Protein AF-A0A9P7N7C6-F1 (afdb_monomer_lite)

Foldseek 3Di:
DWDKDWDDPPVVRDIDIDTDDDDDDPVVCPPVCVVVDDPVVVVVVVVVVVVVVVVVVVPDDDDPPPDDDDPPPDDVPPPPDD

Radius of gyration: 19.68 Å; chains: 1; bounding box: 35×45×47 Å

InterPro domains:
  IPR038187 NAC A/B domain superfamily [G3DSA:2.20.70.30] (3-37)
  IPR039370 Transcription factor BTF3 [PTHR10351] (6-82)

pLDDT: mean 74.09, std 18.49, range [38.66, 97.19]

Organism: NCBI:txid123648

Sequence (82 aa):
MFRFTVHAAVPSNTFAIYGNGEDKELTELVPGILNQLGPDSLASLRKLAESYQNLQKGEKGDDDDEIPDLVEGENFEESKVE

Secondary structure (DSSP, 8-state):
----EEEEEGGGTEEEEES------GGGGTTGGGGTS-HHHHHHHHHHHHHHHHHHHTTS---TT------TT--TT-----

Structure (mmCIF, N/CA/C/O backbone):
data_AF-A0A9P7N7C6-F1
#
_entry.id   AF-A0A9P7N7C6-F1
#
loop_
_atom_site.group_PDB
_atom_site.id
_atom_site.type_symbol
_atom_site.label_atom_id
_atom_site.label_alt_id
_atom_site.label_comp_id
_atom_site.label_asym_id
_atom_site.label_entity_id
_atom_site.label_seq_id
_atom_site.pdbx_PDB_ins_code
_atom_site.Cartn_x
_atom_site.Cartn_y
_atom_site.Cartn_z
_atom_site.occupancy
_atom_site.B_iso_or_equiv
_atom_site.auth_seq_id
_atom_site.auth_comp_id
_atom_site.auth_asym_id
_atom_site.auth_atom_id
_atom_site.pdbx_PDB_model_num
ATOM 1 N N . MET A 1 1 ? 3.453 -23.689 1.727 1.00 53.66 1 MET A N 1
ATOM 2 C CA . MET A 1 1 ? 4.339 -22.606 1.246 1.00 53.66 1 MET A CA 1
ATOM 3 C C . MET A 1 1 ? 3.734 -22.042 -0.030 1.00 53.66 1 MET A C 1
ATOM 5 O O . MET A 1 1 ? 3.935 -22.620 -1.090 1.00 53.66 1 MET A O 1
ATOM 9 N N . PHE A 1 2 ? 2.935 -20.980 0.067 1.00 65.94 2 PHE A N 1
ATOM 10 C CA . PHE A 1 2 ? 2.397 -20.310 -1.117 1.00 65.94 2 PHE A CA 1
ATOM 11 C C . PHE A 1 2 ? 3.515 -19.459 -1.725 1.00 65.94 2 PHE A C 1
ATOM 13 O O . PHE A 1 2 ? 4.065 -18.593 -1.050 1.00 65.94 2 PHE A O 1
ATOM 20 N N . ARG A 1 3 ? 3.925 -19.758 -2.961 1.00 81.19 3 ARG A N 1
ATOM 21 C CA . ARG A 1 3 ? 4.891 -18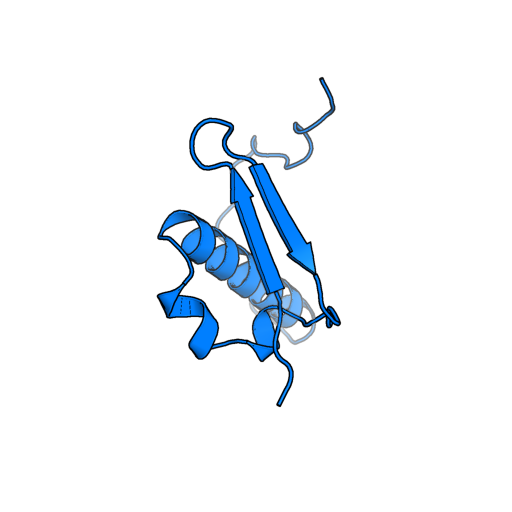.938 -3.701 1.00 81.19 3 ARG A CA 1
ATOM 22 C C . ARG A 1 3 ? 4.150 -18.264 -4.843 1.00 81.19 3 ARG A C 1
ATOM 24 O O . ARG A 1 3 ? 3.575 -18.950 -5.681 1.00 81.19 3 ARG A O 1
ATOM 31 N N . PHE A 1 4 ? 4.160 -16.941 -4.842 1.00 90.06 4 PHE A N 1
ATOM 32 C CA . PHE A 1 4 ? 3.654 -16.123 -5.936 1.00 90.06 4 PHE A CA 1
ATOM 33 C C . PHE A 1 4 ? 4.775 -15.844 -6.942 1.00 90.06 4 PHE A C 1
ATOM 35 O O . PHE A 1 4 ? 5.961 -15.854 -6.600 1.00 90.06 4 PHE A O 1
ATOM 42 N N . THR A 1 5 ? 4.396 -15.615 -8.194 1.00 93.44 5 THR A N 1
ATOM 43 C CA . THR A 1 5 ? 5.307 -15.213 -9.270 1.00 93.44 5 THR A CA 1
ATOM 44 C C . THR A 1 5 ? 4.980 -13.787 -9.678 1.00 93.44 5 THR A C 1
ATOM 46 O O . THR A 1 5 ? 3.819 -13.461 -9.916 1.00 93.44 5 THR A O 1
ATOM 49 N N . VAL A 1 6 ? 6.004 -12.938 -9.754 1.00 94.44 6 VAL A N 1
ATOM 50 C CA . VAL A 1 6 ? 5.863 -11.528 -10.126 1.00 94.44 6 VAL A CA 1
ATOM 51 C C . VAL A 1 6 ? 6.658 -11.281 -11.398 1.00 94.44 6 VAL A C 1
ATOM 53 O O . VAL A 1 6 ? 7.865 -11.513 -11.433 1.00 94.44 6 VAL A O 1
ATOM 56 N N . HIS A 1 7 ? 5.984 -10.787 -12.430 1.00 96.19 7 HIS A N 1
ATOM 57 C CA . HIS A 1 7 ? 6.613 -10.216 -13.614 1.00 96.19 7 HIS A CA 1
ATOM 58 C C . HIS A 1 7 ? 6.472 -8.697 -13.557 1.00 96.19 7 HIS A C 1
ATOM 60 O O . HIS A 1 7 ? 5.389 -8.183 -13.287 1.00 96.19 7 HIS A O 1
ATOM 66 N N . ALA A 1 8 ? 7.561 -7.975 -13.809 1.00 96.12 8 ALA A N 1
ATOM 67 C CA . ALA A 1 8 ? 7.589 -6.522 -13.720 1.00 96.12 8 ALA A CA 1
ATOM 68 C C . ALA A 1 8 ? 8.146 -5.913 -15.007 1.00 96.12 8 ALA A C 1
ATOM 70 O O . ALA A 1 8 ? 9.253 -6.239 -15.432 1.00 96.12 8 ALA A O 1
ATOM 71 N N . ALA A 1 9 ? 7.396 -4.982 -15.586 1.00 96.31 9 ALA A N 1
ATOM 72 C CA . ALA A 1 9 ? 7.869 -4.043 -16.589 1.00 96.31 9 ALA A CA 1
ATOM 73 C C . ALA A 1 9 ? 8.012 -2.673 -15.915 1.00 96.31 9 ALA A C 1
ATOM 75 O O . ALA A 1 9 ? 7.138 -1.813 -16.023 1.00 96.31 9 ALA A O 1
ATOM 76 N N . VAL A 1 10 ? 9.120 -2.490 -15.186 1.00 95.12 10 VAL A N 1
ATOM 77 C CA . VAL A 1 10 ? 9.400 -1.277 -14.392 1.00 95.12 10 VAL A CA 1
ATOM 78 C C . VAL A 1 10 ? 9.362 0.010 -15.231 1.00 95.12 10 VAL A C 1
ATOM 80 O O . VAL A 1 10 ? 8.719 0.955 -14.789 1.00 95.12 10 VAL A O 1
ATOM 83 N N . PRO A 1 11 ? 9.930 0.071 -16.458 1.00 97.12 11 PRO A N 1
ATOM 84 C CA . PRO A 1 11 ? 9.840 1.278 -17.290 1.00 97.12 11 PRO A CA 1
ATOM 85 C C . PRO A 1 11 ? 8.406 1.652 -17.689 1.00 97.12 11 PRO A C 1
ATOM 87 O O . PRO A 1 11 ? 8.142 2.795 -18.045 1.00 97.12 11 PRO A O 1
ATOM 90 N N . SER A 1 12 ? 7.488 0.685 -17.646 1.00 97.19 12 SER A N 1
ATOM 91 C CA . SER A 1 12 ? 6.074 0.843 -17.992 1.00 97.19 12 SER A CA 1
ATOM 92 C C . SER A 1 12 ? 5.162 0.834 -16.761 1.00 97.19 12 SER A C 1
ATOM 94 O O . SER A 1 12 ? 3.948 0.736 -16.921 1.00 97.19 12 SER A O 1
ATOM 96 N N . ASN A 1 13 ? 5.720 0.878 -15.543 1.00 95.94 13 ASN A N 1
ATOM 97 C CA . ASN A 1 13 ? 4.986 0.820 -14.271 1.00 95.94 13 ASN A CA 1
ATOM 98 C C . ASN A 1 13 ? 3.945 -0.314 -14.192 1.00 95.94 13 ASN A C 1
ATOM 100 O O . ASN A 1 13 ? 2.909 -0.173 -13.550 1.00 95.94 13 ASN A O 1
ATOM 104 N N . THR A 1 14 ? 4.199 -1.440 -14.862 1.00 96.06 14 THR A N 1
ATOM 105 C CA . THR A 1 14 ? 3.240 -2.547 -14.965 1.00 96.06 14 THR A CA 1
ATOM 106 C C . THR A 1 14 ? 3.780 -3.775 -14.246 1.00 96.06 14 THR A C 1
ATOM 108 O O . THR A 1 14 ? 4.885 -4.238 -14.539 1.00 96.06 14 THR A O 1
ATOM 111 N N . PHE A 1 15 ? 2.984 -4.329 -13.333 1.00 95.88 15 PHE A N 1
ATOM 112 C CA . PHE A 1 15 ? 3.315 -5.529 -12.568 1.00 95.88 15 PHE A CA 1
ATOM 113 C C . PHE A 1 15 ? 2.215 -6.572 -12.763 1.00 95.88 15 PHE A C 1
ATOM 115 O O . PHE A 1 15 ? 1.043 -6.294 -12.533 1.00 95.88 15 PHE A O 1
ATOM 122 N N . ALA A 1 16 ? 2.594 -7.775 -13.186 1.00 95.69 16 ALA A N 1
ATOM 123 C CA . ALA A 1 16 ? 1.698 -8.918 -13.290 1.00 95.69 16 ALA A CA 1
ATOM 124 C C . ALA A 1 16 ? 2.036 -9.915 -12.178 1.00 95.69 16 ALA A C 1
ATOM 126 O O . ALA A 1 16 ? 3.152 -10.441 -12.120 1.00 95.69 16 ALA A O 1
ATOM 127 N N . ILE A 1 17 ? 1.073 -10.154 -11.291 1.00 94.38 17 ILE A N 1
ATOM 128 C CA . ILE A 1 17 ? 1.225 -10.998 -10.105 1.00 94.38 17 ILE A CA 1
ATOM 129 C C . ILE A 1 17 ? 0.347 -12.235 -10.291 1.00 94.38 17 ILE A C 1
ATOM 131 O O . ILE A 1 17 ? -0.850 -12.117 -10.536 1.00 94.38 17 ILE A O 1
ATOM 135 N N . TYR A 1 18 ? 0.947 -13.417 -10.173 1.00 94.50 18 TYR A N 1
ATOM 136 C CA . TYR A 1 18 ? 0.273 -14.704 -10.329 1.00 94.50 18 TYR A CA 1
ATOM 137 C C . TYR A 1 18 ? 0.385 -15.514 -9.038 1.00 94.50 18 TYR A C 1
ATOM 139 O O . TYR A 1 18 ? 1.471 -15.643 -8.463 1.00 94.50 18 TYR A O 1
ATOM 147 N N . GLY A 1 19 ? -0.728 -16.097 -8.600 1.00 92.62 19 GLY A N 1
ATOM 148 C CA . GLY A 1 19 ? -0.785 -16.935 -7.408 1.00 92.62 19 GLY A CA 1
ATOM 149 C C . GLY A 1 19 ? -2.208 -17.095 -6.885 1.00 92.62 19 GLY A C 1
ATOM 150 O O . GLY A 1 19 ? -3.154 -16.579 -7.473 1.00 92.62 19 GLY A O 1
ATOM 151 N N . ASN A 1 20 ? -2.342 -17.809 -5.768 1.00 90.06 20 ASN A N 1
ATOM 152 C CA . ASN A 1 20 ? -3.599 -17.857 -5.026 1.00 90.06 20 ASN A CA 1
ATOM 153 C C . ASN A 1 20 ? -3.702 -16.598 -4.160 1.00 90.06 20 ASN A C 1
ATOM 155 O O . ASN A 1 20 ? -2.853 -16.395 -3.289 1.00 90.06 20 ASN A O 1
ATOM 159 N N . GLY A 1 21 ? -4.705 -15.765 -4.435 1.00 88.19 21 GLY A N 1
ATOM 160 C CA . GLY A 1 21 ? -5.102 -14.665 -3.561 1.00 88.19 21 GLY A CA 1
ATOM 161 C C . GLY A 1 21 ? -5.967 -15.177 -2.413 1.00 88.19 21 GLY A C 1
ATOM 162 O O . GLY A 1 21 ? -6.665 -16.180 -2.558 1.00 88.19 21 GLY A O 1
ATOM 163 N N . GLU A 1 22 ? -5.897 -14.498 -1.277 1.00 89.69 22 GLU A N 1
ATOM 164 C CA . GLU A 1 22 ? -6.751 -14.741 -0.120 1.00 89.69 22 GLU A CA 1
ATOM 165 C C . GLU A 1 22 ? -7.277 -13.383 0.340 1.00 89.69 22 GLU A C 1
ATOM 167 O O . GLU A 1 22 ? -6.479 -12.475 0.589 1.00 89.69 22 GLU A O 1
ATOM 172 N N . ASP A 1 23 ? -8.597 -13.248 0.419 1.00 90.00 23 ASP A N 1
ATOM 173 C CA . ASP A 1 23 ? -9.237 -12.058 0.968 1.00 90.00 23 ASP A CA 1
ATOM 174 C C . ASP A 1 23 ? -9.134 -12.114 2.495 1.00 90.00 23 ASP A C 1
ATOM 176 O O . ASP A 1 23 ? -9.535 -13.099 3.116 1.00 90.00 23 ASP A O 1
ATOM 180 N N . LYS A 1 24 ? -8.547 -11.075 3.094 1.00 88.56 24 LYS A N 1
ATOM 181 C CA . LYS A 1 24 ? -8.370 -10.950 4.546 1.00 88.56 24 LYS A CA 1
ATOM 182 C C . LYS A 1 24 ? -8.803 -9.584 5.011 1.00 88.56 24 LYS A C 1
ATOM 184 O O . LYS A 1 24 ? -8.554 -8.590 4.325 1.00 88.56 24 LYS A O 1
ATOM 189 N N . GLU A 1 25 ? -9.350 -9.534 6.216 1.00 86.00 25 GLU A N 1
ATOM 190 C CA . GLU A 1 25 ? -9.641 -8.268 6.860 1.00 86.00 25 GLU A CA 1
ATOM 191 C C . GLU A 1 25 ? -8.343 -7.613 7.340 1.00 86.00 25 GLU A C 1
ATOM 193 O O . GLU A 1 25 ? -7.413 -8.259 7.834 1.00 86.00 25 GLU A O 1
ATOM 198 N N . LEU A 1 26 ? -8.272 -6.286 7.218 1.00 81.19 26 LEU A N 1
ATOM 199 C CA . LEU A 1 26 ? -7.079 -5.528 7.598 1.00 81.19 26 LEU A CA 1
ATOM 200 C C . LEU A 1 26 ? -6.744 -5.696 9.089 1.00 81.19 26 LEU A C 1
ATOM 202 O O . LEU A 1 26 ? -5.573 -5.683 9.463 1.00 81.19 26 LEU A O 1
ATOM 206 N N . THR A 1 27 ? -7.762 -5.904 9.926 1.00 81.94 27 THR A N 1
ATOM 207 C CA . THR A 1 27 ? -7.646 -6.139 11.372 1.00 81.94 27 THR A CA 1
ATOM 208 C C . THR A 1 27 ? -6.927 -7.447 11.708 1.00 81.94 27 THR A C 1
ATOM 210 O O . THR A 1 27 ? -6.201 -7.494 12.699 1.00 81.94 27 THR A O 1
ATOM 213 N N . GLU A 1 28 ? -7.045 -8.479 10.871 1.00 87.25 28 GLU A N 1
ATOM 214 C CA . GLU A 1 28 ? -6.376 -9.778 11.052 1.00 87.25 28 GLU A CA 1
ATOM 215 C C . GLU A 1 28 ? -4.879 -9.716 10.727 1.00 87.25 28 GLU A C 1
ATOM 217 O O . GLU A 1 28 ? -4.089 -10.547 11.176 1.00 87.25 28 GLU A O 1
ATOM 222 N N . LEU A 1 29 ? -4.478 -8.720 9.935 1.00 86.00 29 LEU A N 1
ATOM 223 C CA . LEU A 1 29 ? -3.093 -8.496 9.527 1.00 86.00 29 LEU A CA 1
ATOM 224 C C . LEU A 1 29 ? -2.338 -7.566 10.492 1.00 86.00 29 LEU A C 1
ATOM 226 O O . LEU A 1 29 ? -1.123 -7.377 10.354 1.00 86.00 29 LEU A O 1
ATOM 230 N N . VAL A 1 30 ? -3.028 -6.994 11.482 1.00 83.88 30 VAL A N 1
ATOM 231 C CA . VAL A 1 30 ? -2.419 -6.208 12.559 1.00 83.88 30 VAL A CA 1
ATOM 232 C C . VAL A 1 30 ? -1.744 -7.162 13.555 1.00 83.88 30 VAL A C 1
ATOM 234 O O . VAL A 1 30 ? -2.337 -8.161 13.951 1.00 83.88 30 VAL A O 1
ATOM 237 N N . PRO A 1 31 ? -0.505 -6.884 14.002 1.00 82.19 31 PRO A N 1
ATOM 238 C CA . PRO A 1 31 ? 0.280 -5.665 13.773 1.00 82.19 31 PRO A CA 1
ATOM 239 C C . PRO A 1 31 ? 1.248 -5.729 12.580 1.00 82.19 31 PRO A C 1
ATOM 241 O O . PRO A 1 31 ? 1.878 -4.724 12.260 1.00 82.19 31 PRO A O 1
ATOM 244 N N . GLY A 1 32 ? 1.397 -6.878 11.917 1.00 85.12 32 GLY A N 1
ATOM 245 C CA . GLY A 1 32 ? 2.426 -7.092 10.888 1.00 85.12 32 GLY A CA 1
ATOM 246 C C . GLY A 1 32 ? 2.314 -6.170 9.666 1.00 85.12 32 GLY A C 1
ATOM 247 O O . GLY A 1 32 ? 3.330 -5.808 9.069 1.00 85.12 32 GLY A O 1
ATOM 248 N N . ILE A 1 33 ? 1.098 -5.747 9.319 1.00 86.31 33 ILE A N 1
ATOM 249 C CA . ILE A 1 33 ? 0.844 -4.849 8.186 1.00 86.31 33 ILE A CA 1
ATOM 250 C C . ILE A 1 33 ? 1.335 -3.417 8.429 1.00 86.31 33 ILE A C 1
ATOM 252 O O . ILE A 1 33 ? 1.651 -2.711 7.476 1.00 86.31 33 ILE A O 1
ATOM 256 N N . LEU A 1 34 ? 1.487 -2.997 9.691 1.00 84.25 34 LEU A N 1
ATOM 257 C CA . LEU A 1 34 ? 1.814 -1.610 10.043 1.00 84.25 34 LEU A CA 1
ATOM 258 C C . LEU A 1 34 ? 3.164 -1.149 9.479 1.00 84.25 34 LEU A C 1
ATOM 260 O O . LEU A 1 34 ? 3.315 0.018 9.149 1.00 84.25 34 LEU A O 1
ATOM 264 N N . ASN A 1 35 ? 4.121 -2.064 9.312 1.00 86.06 35 ASN A N 1
ATOM 265 C CA . ASN A 1 35 ? 5.442 -1.750 8.755 1.00 86.06 35 ASN A CA 1
ATOM 266 C C . ASN A 1 35 ? 5.451 -1.615 7.221 1.00 86.06 35 ASN A C 1
ATOM 268 O O . ASN A 1 35 ? 6.451 -1.186 6.653 1.00 86.06 35 ASN A O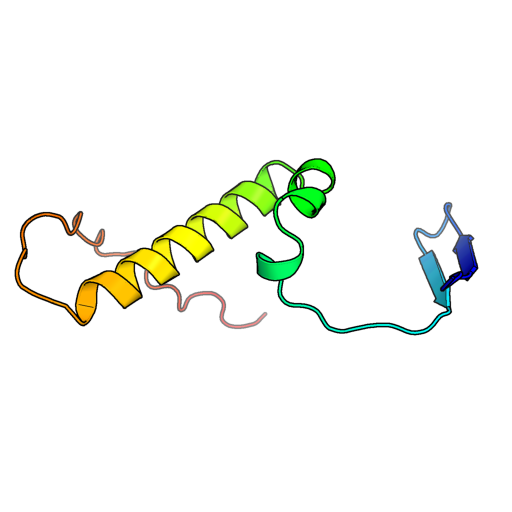 1
ATOM 272 N N . GLN A 1 36 ? 4.375 -2.030 6.548 1.00 88.44 36 GLN A N 1
ATOM 273 C CA . GLN A 1 36 ? 4.201 -1.920 5.095 1.00 88.44 36 GLN A CA 1
ATOM 274 C C . GLN A 1 36 ? 3.304 -0.736 4.720 1.00 88.44 36 GLN A C 1
ATOM 276 O O . GLN A 1 36 ? 3.334 -0.278 3.580 1.00 88.44 36 GLN A O 1
ATOM 281 N N . LEU A 1 37 ? 2.505 -0.247 5.674 1.00 86.62 37 LEU A N 1
ATOM 282 C CA . LEU A 1 37 ? 1.662 0.924 5.495 1.00 86.62 37 LEU A CA 1
ATOM 283 C C . LEU A 1 37 ? 2.490 2.206 5.608 1.00 86.62 37 LEU A C 1
ATOM 285 O O . LEU A 1 37 ? 3.301 2.374 6.518 1.00 86.62 37 LEU A O 1
ATOM 289 N N . GLY A 1 38 ? 2.250 3.129 4.679 1.00 87.31 38 GLY A N 1
ATOM 290 C CA . GLY A 1 38 ? 2.767 4.490 4.763 1.00 87.31 38 GLY A CA 1
ATOM 291 C C . GLY A 1 38 ? 2.009 5.339 5.796 1.00 87.31 38 GLY A C 1
ATOM 292 O O . GLY A 1 38 ? 0.969 4.912 6.310 1.00 87.31 38 GLY A O 1
ATOM 293 N N . PRO A 1 39 ? 2.494 6.561 6.081 1.00 84.69 39 PRO A N 1
ATOM 294 C CA . PRO A 1 39 ? 1.876 7.462 7.058 1.00 84.69 39 PRO A CA 1
ATOM 295 C C . PRO A 1 39 ? 0.401 7.758 6.743 1.00 84.69 39 PRO A C 1
ATOM 297 O O . PRO A 1 39 ? -0.425 7.752 7.654 1.00 84.69 39 PRO A O 1
ATOM 300 N N . ASP A 1 40 ? 0.054 7.915 5.464 1.00 85.75 40 ASP A N 1
ATOM 301 C CA . ASP A 1 40 ? -1.322 8.192 5.038 1.00 85.75 40 ASP A CA 1
ATOM 302 C C . ASP A 1 40 ? -2.256 6.999 5.285 1.00 85.75 40 ASP A C 1
ATOM 304 O O . ASP A 1 40 ? -3.339 7.153 5.845 1.00 85.75 40 ASP A O 1
ATOM 308 N N . SER A 1 41 ? -1.821 5.780 4.950 1.00 85.94 41 SER A N 1
ATOM 309 C CA . SER A 1 41 ? -2.629 4.573 5.164 1.00 85.94 41 SER A CA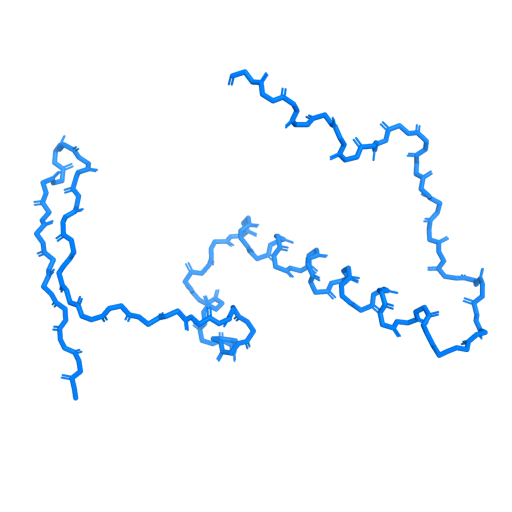 1
ATOM 310 C C . SER A 1 41 ? -2.835 4.269 6.652 1.00 85.94 41 SER A C 1
ATOM 312 O O . SER A 1 41 ? -3.893 3.775 7.040 1.00 85.94 41 SER A O 1
ATOM 314 N N . LEU A 1 42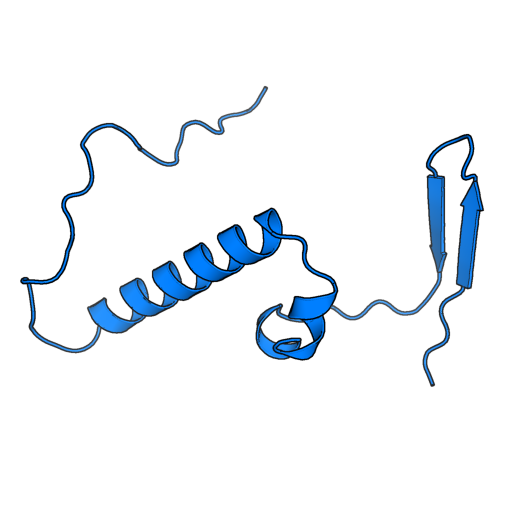 ? -1.854 4.595 7.502 1.00 83.00 42 LEU A N 1
ATOM 315 C CA . LEU A 1 42 ? -1.995 4.505 8.958 1.00 83.00 42 LEU A CA 1
ATOM 316 C C . LEU A 1 42 ? -3.001 5.523 9.501 1.00 83.00 42 LEU A C 1
ATOM 318 O O . LEU A 1 42 ? -3.763 5.189 10.408 1.00 83.00 42 LEU A O 1
ATOM 322 N N . ALA A 1 43 ? -3.027 6.740 8.955 1.00 83.38 43 ALA A N 1
ATOM 323 C CA . ALA A 1 43 ? -4.018 7.743 9.330 1.00 83.38 43 ALA A CA 1
ATOM 324 C C . ALA A 1 43 ? -5.439 7.280 8.972 1.00 83.38 43 ALA A C 1
ATOM 326 O O . ALA A 1 43 ? -6.337 7.371 9.809 1.00 83.38 43 ALA A O 1
ATOM 327 N N . SER A 1 44 ? -5.639 6.705 7.782 1.00 84.00 44 SER A N 1
ATOM 328 C CA . SER A 1 44 ? -6.923 6.111 7.385 1.00 84.00 44 SER A CA 1
ATOM 329 C C . SER A 1 44 ? -7.332 4.946 8.288 1.00 84.00 44 SER A C 1
ATOM 331 O O . SER A 1 44 ? -8.486 4.872 8.703 1.00 84.00 44 SER A O 1
ATOM 333 N N . LEU A 1 45 ? -6.390 4.064 8.641 1.00 82.50 45 LEU A N 1
ATOM 334 C CA . LEU A 1 45 ? -6.659 2.946 9.546 1.00 82.50 45 LEU A CA 1
ATOM 335 C C . LEU A 1 45 ? -7.043 3.426 10.951 1.00 82.50 45 LEU A C 1
ATOM 337 O O . LEU A 1 45 ? -7.958 2.869 11.550 1.00 82.50 45 LEU A O 1
ATOM 341 N N . ARG A 1 46 ? -6.384 4.469 11.469 1.00 82.38 46 ARG A N 1
ATOM 342 C CA . ARG A 1 46 ? -6.753 5.081 12.754 1.00 82.38 46 ARG A CA 1
ATOM 343 C C . ARG A 1 46 ? -8.155 5.667 12.717 1.00 82.38 46 ARG A C 1
ATOM 345 O O . ARG A 1 46 ? -8.948 5.312 13.576 1.00 82.38 46 ARG A O 1
ATOM 352 N N . LYS A 1 47 ? -8.485 6.456 11.690 1.00 83.69 47 LYS A N 1
ATOM 353 C CA . LYS A 1 47 ? -9.839 7.008 11.515 1.00 83.69 47 LYS A CA 1
ATOM 354 C C . LYS A 1 47 ? -10.905 5.914 11.463 1.00 83.69 47 LYS A C 1
ATOM 356 O O . LYS A 1 47 ? -11.979 6.076 12.029 1.00 83.69 47 LYS A O 1
ATOM 361 N N . LEU A 1 48 ? -10.607 4.795 10.801 1.00 81.94 48 LEU A N 1
ATOM 362 C CA . LEU A 1 48 ? -11.514 3.652 10.741 1.00 81.94 48 LEU A CA 1
ATOM 363 C C . LEU A 1 48 ? -11.647 2.962 12.107 1.00 81.94 48 LEU A C 1
ATOM 365 O O . LEU A 1 48 ? -12.747 2.627 12.523 1.00 81.94 48 LEU A O 1
ATOM 369 N N . ALA A 1 49 ? -10.545 2.767 12.833 1.00 81.06 49 ALA A N 1
ATOM 370 C CA . ALA A 1 49 ? -10.587 2.203 14.180 1.00 81.06 49 ALA A CA 1
ATOM 371 C C . ALA A 1 49 ? -11.373 3.101 15.153 1.00 81.06 49 ALA A C 1
ATOM 373 O O . ALA A 1 49 ? -12.187 2.598 15.923 1.00 81.06 49 ALA A O 1
ATOM 374 N N . GLU A 1 50 ? -11.173 4.416 15.073 1.00 82.75 50 GLU A N 1
ATOM 375 C CA . GLU A 1 50 ? -11.901 5.425 15.847 1.00 82.75 50 GLU A CA 1
ATOM 376 C C . GLU A 1 50 ? -13.397 5.419 15.504 1.00 82.75 50 GLU A C 1
ATOM 378 O O . GLU A 1 50 ? -14.227 5.424 16.408 1.00 82.75 50 GLU A O 1
ATOM 383 N N . SER A 1 51 ? -13.773 5.315 14.223 1.00 77.94 51 SER A N 1
ATOM 384 C CA . SER A 1 51 ? -15.188 5.236 13.838 1.00 77.94 51 SER A CA 1
ATOM 385 C C . SER A 1 51 ? -15.858 3.951 14.329 1.00 77.94 51 SER A C 1
ATOM 387 O O . SER A 1 51 ? -16.981 4.011 14.827 1.00 77.94 51 SER A O 1
ATOM 389 N N . TYR A 1 52 ? -15.170 2.804 14.279 1.00 74.00 52 TYR A N 1
ATOM 390 C CA . TYR A 1 52 ? -15.667 1.549 14.855 1.00 74.00 52 TYR A CA 1
ATOM 391 C C . TYR A 1 52 ? -15.806 1.622 16.379 1.00 74.00 52 TYR A C 1
ATOM 393 O O . TYR A 1 52 ? -16.793 1.126 16.922 1.00 74.00 52 TYR A O 1
ATOM 401 N N . GLN A 1 53 ? -14.854 2.252 17.074 1.00 73.69 53 GLN A N 1
ATOM 402 C CA . GLN A 1 53 ? -14.949 2.479 18.516 1.00 73.69 53 GLN A CA 1
ATOM 403 C C . GLN A 1 53 ? -16.116 3.405 18.865 1.00 73.69 53 GLN A C 1
ATOM 405 O O . GLN A 1 53 ? -16.872 3.089 19.781 1.00 73.69 53 GLN A O 1
ATOM 410 N N . ASN A 1 54 ? -16.319 4.486 18.109 1.00 67.44 54 ASN A N 1
ATOM 411 C CA . ASN A 1 54 ? -17.438 5.408 18.308 1.00 67.44 54 ASN A CA 1
ATOM 412 C C . ASN A 1 54 ? -18.794 4.738 18.050 1.00 67.44 54 ASN A C 1
ATOM 414 O O . ASN A 1 54 ? -19.728 4.942 18.821 1.00 67.44 54 ASN A O 1
ATOM 418 N N . LEU A 1 55 ? -18.902 3.886 17.024 1.00 62.12 55 LEU A N 1
ATOM 419 C CA . LEU A 1 55 ? -20.128 3.131 16.746 1.00 62.12 55 LEU A CA 1
ATOM 420 C C . LEU A 1 55 ? -20.437 2.119 17.858 1.00 62.12 55 LEU A C 1
ATOM 422 O O . LEU A 1 55 ? -21.587 1.942 18.247 1.00 62.12 55 LEU A O 1
ATOM 426 N N . GLN A 1 56 ? -19.402 1.479 18.405 1.00 57.56 56 GLN A N 1
ATOM 427 C CA . GLN A 1 56 ? -19.540 0.474 19.457 1.00 57.56 56 GLN A CA 1
ATOM 428 C C . GLN A 1 56 ? -19.801 1.095 20.843 1.00 57.56 56 GLN A C 1
ATOM 430 O O . GLN A 1 56 ? -20.442 0.460 21.683 1.00 57.56 56 GLN A O 1
ATOM 435 N N . LYS A 1 57 ? -19.372 2.345 21.076 1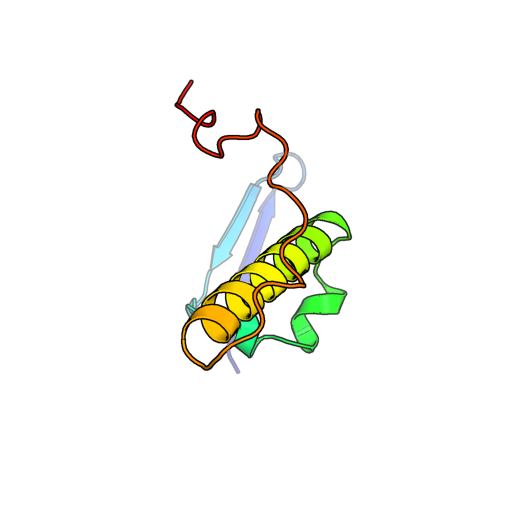.00 52.72 57 LYS A N 1
ATOM 436 C CA . LYS A 1 57 ? -19.707 3.135 22.278 1.00 52.72 57 LYS A CA 1
ATOM 437 C C . LYS A 1 57 ? -21.185 3.573 22.292 1.00 52.72 57 LYS A C 1
ATOM 439 O O . LYS A 1 57 ? -21.739 3.757 23.368 1.00 52.72 57 LYS A O 1
ATOM 444 N N . GLY A 1 58 ? -21.848 3.653 21.133 1.00 49.12 58 GLY A N 1
ATOM 445 C CA . GLY A 1 58 ? -23.252 4.077 21.008 1.00 49.12 58 GLY A CA 1
ATOM 446 C C . GLY A 1 58 ? -24.316 3.059 21.452 1.00 49.12 58 GLY A C 1
ATOM 447 O O . GLY A 1 58 ? -25.465 3.440 21.652 1.00 49.12 58 GLY A O 1
ATOM 448 N N . GLU A 1 59 ? -23.972 1.779 21.642 1.00 48.19 59 GLU A N 1
ATOM 449 C CA . GLU A 1 59 ? -24.944 0.738 22.040 1.00 48.19 59 GLU A CA 1
ATOM 450 C C . GLU A 1 59 ? -24.859 0.313 23.518 1.00 48.19 59 GLU A C 1
ATOM 452 O O . GLU A 1 59 ? -25.675 -0.490 23.979 1.00 48.19 59 GLU A O 1
ATOM 457 N N . LYS A 1 60 ? -23.915 0.848 24.304 1.00 41.38 60 LYS A N 1
ATOM 458 C CA . LYS A 1 60 ? -23.844 0.579 25.750 1.00 41.38 60 LYS A CA 1
ATOM 459 C C . LYS A 1 60 ? -23.568 1.832 26.572 1.00 41.38 60 LYS A C 1
ATOM 461 O O . LYS A 1 60 ? -22.465 2.010 27.066 1.00 41.38 60 LYS A O 1
ATOM 466 N N . GLY A 1 61 ? -24.652 2.564 26.813 1.00 38.66 61 GLY A N 1
ATOM 467 C CA . GLY A 1 61 ? -24.881 3.299 28.055 1.00 38.66 61 GLY A CA 1
ATOM 468 C C . GLY A 1 61 ? -24.205 4.661 28.154 1.00 38.66 61 GLY A C 1
ATOM 469 O O . GLY A 1 61 ? -22.999 4.730 28.326 1.00 38.66 61 GLY A O 1
ATOM 470 N N . ASP A 1 62 ? -25.051 5.693 28.137 1.00 44.62 62 ASP A N 1
ATOM 471 C CA . ASP A 1 62 ? -25.006 6.824 29.074 1.00 44.62 62 ASP A CA 1
ATOM 472 C C . ASP A 1 62 ? -23.620 7.463 29.280 1.00 44.62 62 ASP A C 1
ATOM 474 O O . ASP A 1 62 ? -22.964 7.216 30.286 1.00 44.62 62 ASP A O 1
ATOM 478 N N . ASP A 1 63 ? -23.179 8.267 28.310 1.00 41.88 63 ASP A N 1
ATOM 479 C CA . ASP A 1 63 ? -22.386 9.477 28.577 1.00 41.88 63 ASP A CA 1
ATOM 480 C C . ASP A 1 63 ? -22.382 10.363 27.318 1.00 41.88 63 ASP A C 1
ATOM 482 O O . ASP A 1 63 ? -21.595 10.186 26.385 1.00 41.88 63 ASP A O 1
ATOM 486 N N . ASP A 1 64 ? -23.314 11.315 27.308 1.00 47.97 64 ASP A N 1
ATOM 487 C CA . ASP A 1 64 ? -23.545 12.368 26.304 1.00 47.97 64 ASP A CA 1
ATOM 488 C C . ASP A 1 64 ? -22.465 13.485 26.339 1.00 47.97 64 ASP A C 1
ATOM 490 O O . A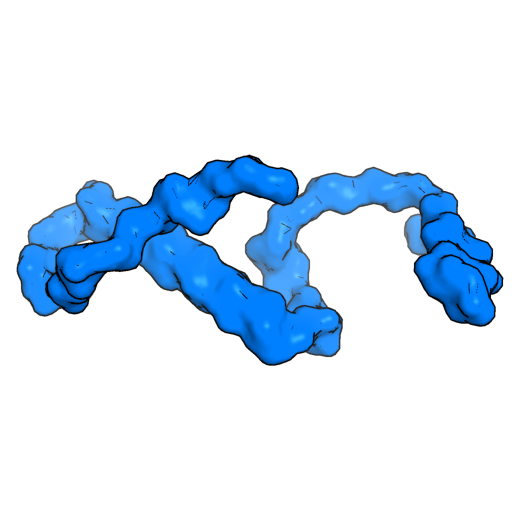SP A 1 64 ? -22.668 14.567 25.796 1.00 47.97 64 ASP A O 1
ATOM 494 N N . ASP A 1 65 ? -21.306 13.247 26.967 1.00 52.50 65 ASP A N 1
ATOM 495 C CA . ASP A 1 65 ? -20.327 14.296 27.314 1.00 52.50 65 ASP A CA 1
ATOM 496 C C . ASP A 1 65 ? -19.012 14.250 26.503 1.00 52.50 65 ASP A C 1
ATOM 498 O O . ASP A 1 65 ? -18.095 15.036 26.746 1.00 52.50 65 ASP A O 1
ATOM 502 N N . GLU A 1 66 ? -18.888 13.354 25.518 1.00 54.25 66 GLU A N 1
ATOM 503 C CA . GLU A 1 66 ? -17.632 13.160 24.766 1.00 54.25 66 GLU A CA 1
ATOM 504 C C . GLU A 1 66 ? -17.818 13.122 23.237 1.00 54.25 66 GLU A C 1
ATOM 506 O O . GLU A 1 66 ? -17.008 12.541 22.511 1.00 54.25 66 GLU A O 1
ATOM 511 N N . ILE A 1 67 ? -18.881 13.755 22.730 1.00 53.53 67 ILE A N 1
ATOM 512 C CA . ILE A 1 67 ? -19.042 14.038 21.298 1.00 53.53 67 ILE A CA 1
ATOM 513 C C . ILE A 1 67 ? -18.423 15.418 21.012 1.00 53.53 67 ILE A C 1
ATOM 515 O O . ILE A 1 67 ? -19.019 16.429 21.381 1.00 53.53 67 ILE A O 1
ATOM 519 N N . PRO A 1 68 ? -17.240 15.519 20.369 1.00 59.78 68 PRO A N 1
ATOM 520 C CA . PRO A 1 68 ? -16.799 16.792 19.810 1.00 59.78 68 PRO A CA 1
ATOM 521 C C . PRO A 1 68 ? -17.766 17.217 18.697 1.00 59.78 68 PRO A C 1
ATOM 523 O O . PRO A 1 68 ? -18.086 16.405 17.826 1.00 59.78 68 PRO A O 1
ATOM 526 N N . ASP A 1 69 ? -18.224 18.473 18.740 1.00 54.84 69 ASP A N 1
ATOM 527 C CA . ASP A 1 69 ? -19.195 19.030 17.792 1.00 54.84 69 ASP A CA 1
ATOM 528 C C . ASP A 1 69 ? -18.820 18.704 16.341 1.00 54.84 69 ASP A C 1
ATOM 530 O O . ASP A 1 69 ? -17.718 19.008 15.868 1.00 54.84 69 ASP A O 1
ATOM 534 N N . LEU A 1 70 ? -19.766 18.095 15.623 1.00 57.78 70 LEU A N 1
ATOM 535 C CA . LEU A 1 70 ? -19.695 17.962 14.175 1.00 57.78 70 LEU A CA 1
ATOM 536 C C . LEU A 1 70 ? -19.677 19.378 13.600 1.00 57.78 70 LEU A C 1
ATOM 538 O O . LEU A 1 70 ? -20.687 20.077 13.634 1.00 57.78 70 LEU A O 1
ATOM 542 N N . VAL A 1 71 ? -18.519 19.816 13.104 1.00 51.47 71 VAL A N 1
ATOM 543 C CA . VAL A 1 71 ? -18.388 21.114 12.439 1.00 51.47 71 VAL A CA 1
ATOM 544 C C . VAL A 1 71 ? -19.390 21.133 11.284 1.00 51.47 71 VAL A C 1
ATOM 546 O O . VAL A 1 71 ? -19.269 20.340 10.348 1.00 51.47 71 VAL A O 1
ATOM 549 N N . GLU A 1 72 ? -20.411 21.990 11.376 1.00 47.41 72 GLU A N 1
ATOM 550 C CA . GLU A 1 72 ? -21.445 22.129 10.349 1.00 47.41 72 GLU A CA 1
ATOM 551 C C . GLU A 1 72 ? -20.780 22.489 9.010 1.00 47.41 72 GLU A C 1
ATOM 553 O O . GLU A 1 72 ? -20.378 23.630 8.785 1.00 47.41 72 GLU A O 1
ATOM 558 N N . GLY A 1 73 ? -20.611 21.502 8.125 1.00 53.62 73 GLY A N 1
ATOM 559 C CA . GLY A 1 73 ? -20.039 21.717 6.795 1.00 53.62 73 GLY A CA 1
ATOM 560 C C . GLY A 1 73 ? -19.392 20.501 6.137 1.00 53.62 73 GLY A C 1
ATOM 561 O O . GLY A 1 73 ? -19.404 20.426 4.913 1.00 53.62 73 GLY A O 1
ATOM 562 N N . GLU A 1 74 ? -18.884 19.522 6.891 1.00 58.00 74 GLU A N 1
ATOM 563 C CA . GLU A 1 74 ? -18.196 18.363 6.291 1.00 58.00 74 GLU A CA 1
ATOM 564 C C . GLU A 1 74 ? -19.128 17.148 6.190 1.00 58.00 74 GLU A C 1
ATOM 566 O O . GLU A 1 74 ? -18.968 16.134 6.869 1.00 58.00 74 GLU A O 1
ATOM 571 N N . ASN A 1 75 ? -20.149 17.262 5.336 1.00 48.56 75 ASN A N 1
ATOM 572 C CA . ASN A 1 75 ? -20.939 16.104 4.932 1.00 48.56 75 ASN A CA 1
ATOM 573 C C . ASN A 1 75 ? -20.085 15.230 3.996 1.00 48.56 75 ASN A C 1
ATOM 575 O O . ASN A 1 75 ? -19.672 15.674 2.926 1.00 48.56 75 ASN A O 1
ATOM 579 N N . PHE A 1 76 ? -19.851 13.976 4.379 1.00 58.19 76 PHE A N 1
ATOM 580 C CA . PHE A 1 76 ? -19.054 12.972 3.656 1.00 58.19 76 PHE A CA 1
ATOM 581 C C . PHE A 1 76 ? -19.696 12.492 2.326 1.00 58.19 76 PHE A C 1
ATOM 583 O O . PHE A 1 76 ? -19.360 11.424 1.820 1.00 58.19 76 PHE A O 1
ATOM 590 N N . GLU A 1 77 ? -20.605 13.276 1.737 1.00 51.78 77 GLU A N 1
ATOM 591 C CA . GLU A 1 77 ? -21.312 12.988 0.480 1.00 51.78 77 GLU A CA 1
ATOM 592 C C . GLU A 1 77 ? -20.885 13.884 -0.703 1.00 51.78 77 GLU A C 1
ATOM 594 O O . GLU A 1 77 ? -21.576 13.931 -1.719 1.00 51.78 77 GLU A O 1
ATOM 599 N N . GLU A 1 78 ? -19.726 14.552 -0.647 1.00 50.31 78 GLU A N 1
ATOM 600 C CA . GLU A 1 78 ? -19.111 15.187 -1.831 1.00 50.31 78 GLU A CA 1
ATOM 601 C C . GLU A 1 78 ? -17.916 14.377 -2.359 1.00 50.31 78 GLU A C 1
ATOM 603 O O . GLU A 1 78 ? -16.814 14.854 -2.596 1.00 50.31 78 GLU A O 1
ATOM 608 N N . SER A 1 79 ? -18.129 13.081 -2.558 1.00 54.16 79 SER A N 1
ATOM 609 C CA . SER A 1 79 ? -17.365 12.311 -3.547 1.00 54.16 79 SER A CA 1
ATOM 610 C C . SER A 1 79 ? -18.342 11.702 -4.540 1.00 54.16 79 SER A C 1
ATOM 612 O O . SER A 1 79 ? -18.395 10.498 -4.778 1.00 54.16 79 SER A O 1
ATOM 614 N N . LYS A 1 80 ? -19.181 12.578 -5.098 1.00 44.84 80 LYS A N 1
ATOM 615 C CA . LYS A 1 80 ? -20.000 12.277 -6.259 1.00 44.84 80 LYS A CA 1
ATOM 616 C C . LYS A 1 80 ? -19.130 12.472 -7.498 1.00 44.84 80 LYS A C 1
ATOM 618 O O . LYS A 1 80 ? -18.813 13.597 -7.848 1.00 44.84 80 LYS A O 1
ATOM 623 N N . VAL A 1 81 ? -18.755 11.337 -8.085 1.00 45.75 81 VAL A N 1
ATOM 624 C CA . VAL A 1 81 ? -18.433 11.099 -9.501 1.00 45.75 81 VAL A CA 1
ATOM 625 C C . VAL A 1 81 ? -18.061 12.322 -10.356 1.00 45.75 81 VAL A C 1
ATOM 627 O O . VAL A 1 81 ? -18.926 13.113 -10.725 1.00 45.75 81 VAL A O 1
ATOM 630 N N . GLU A 1 82 ? -16.810 12.352 -10.810 1.00 39.38 82 GLU A N 1
ATOM 631 C CA . GLU A 1 82 ? -16.472 12.770 -12.177 1.00 39.38 82 GLU A CA 1
ATOM 632 C C . GLU A 1 82 ? -15.481 11.773 -12.787 1.00 39.38 82 GLU A C 1
ATOM 634 O O . GLU A 1 82 ? -14.544 11.361 -12.063 1.00 39.38 82 GLU A O 1
#